Protein AF-F4A1E5-F1 (afdb_monomer_lite)

Sequence (92 aa):
MKTMIRKLPLILVCGTFAVLIIISYCSNMETIDKPVYDYYLESFQSDTGASNAVTAIYLNYRIFDTIFEALLLLLSVIAVIHLSWERDDDEF

Foldseek 3Di:
DVVVVVCVVVVVVVVVVVVVVVVVVVVPPDPPDCVVVVCLVVCQCVVPVDPDSVCSCCVPVNVVVNVVVVVVVVVVVVVCVVVVVVPPPPDD

Organism: Mahella australiensis (strain DSM 15567 / CIP 107919 / 50-1 BON) (NCBI:txid697281)

pLDDT: mean 87.77, std 13.22, range [43.06, 98.38]

Radius of gyration: 23.66 Å; chains: 1; bounding box: 63×16×65 Å

Structure (mmCIF, N/CA/C/O backbone):
data_AF-F4A1E5-F1
#
_entry.id   AF-F4A1E5-F1
#
loop_
_atom_site.group_PDB
_atom_site.id
_atom_site.type_symbol
_atom_site.label_atom_id
_atom_site.label_alt_id
_atom_site.label_comp_id
_atom_site.label_asym_id
_atom_site.label_entity_id
_atom_site.label_seq_id
_atom_site.pdbx_PDB_ins_code
_atom_site.Cartn_x
_atom_site.Cartn_y
_atom_site.Cartn_z
_atom_site.occupancy
_atom_site.B_iso_or_equiv
_atom_site.auth_seq_id
_atom_site.auth_comp_id
_atom_site.auth_asym_id
_atom_site.auth_atom_id
_atom_site.pdbx_PDB_model_num
ATOM 1 N N . MET A 1 1 ? 38.329 -8.405 -3.226 1.00 57.84 1 MET A N 1
ATOM 2 C CA . MET A 1 1 ? 38.432 -7.635 -1.961 1.00 57.84 1 MET A CA 1
ATOM 3 C C . MET A 1 1 ? 38.140 -6.130 -2.117 1.00 57.84 1 MET A C 1
ATOM 5 O O . MET A 1 1 ? 37.328 -5.620 -1.359 1.00 57.84 1 MET A O 1
ATOM 9 N N . LYS A 1 2 ? 38.693 -5.414 -3.119 1.00 60.09 2 LYS A N 1
ATOM 10 C CA . LYS A 1 2 ? 38.412 -3.972 -3.372 1.00 60.09 2 LYS A CA 1
ATOM 11 C C . LYS A 1 2 ? 36.933 -3.621 -3.630 1.00 60.09 2 LYS A C 1
ATOM 13 O O . LYS A 1 2 ? 36.478 -2.559 -3.225 1.00 60.09 2 LYS A O 1
ATOM 18 N N . THR A 1 3 ? 36.171 -4.503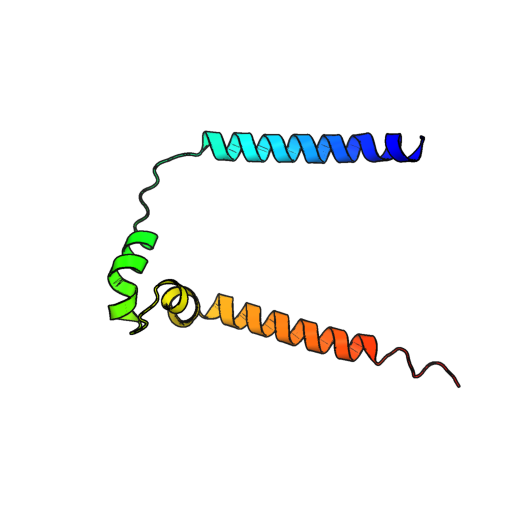 -4.277 1.00 67.94 3 THR A N 1
ATOM 19 C CA . THR A 1 3 ? 34.729 -4.318 -4.536 1.00 67.94 3 THR A CA 1
ATOM 20 C C . THR A 1 3 ? 33.882 -4.365 -3.264 1.00 67.94 3 THR A C 1
ATOM 22 O O . THR A 1 3 ? 32.890 -3.650 -3.171 1.00 67.94 3 THR A O 1
ATOM 25 N N . MET A 1 4 ? 34.296 -5.151 -2.266 1.00 64.12 4 MET A N 1
ATOM 26 C CA . MET A 1 4 ? 33.610 -5.274 -0.975 1.00 64.12 4 MET A CA 1
ATOM 27 C C . MET A 1 4 ? 33.806 -4.016 -0.117 1.00 64.12 4 MET A C 1
ATOM 29 O O . MET A 1 4 ? 32.856 -3.506 0.466 1.00 64.12 4 MET A O 1
ATOM 33 N N . ILE A 1 5 ? 35.013 -3.442 -0.146 1.00 76.75 5 ILE A N 1
ATOM 34 C CA . ILE A 1 5 ? 35.352 -2.188 0.546 1.00 76.75 5 ILE A CA 1
ATOM 35 C C . ILE A 1 5 ? 34.591 -0.975 -0.013 1.00 76.75 5 ILE A C 1
ATOM 37 O O . ILE A 1 5 ? 34.224 -0.084 0.743 1.00 76.75 5 ILE A O 1
ATOM 41 N N . ARG A 1 6 ? 34.278 -0.957 -1.318 1.00 79.75 6 ARG A N 1
ATOM 42 C CA . ARG A 1 6 ? 33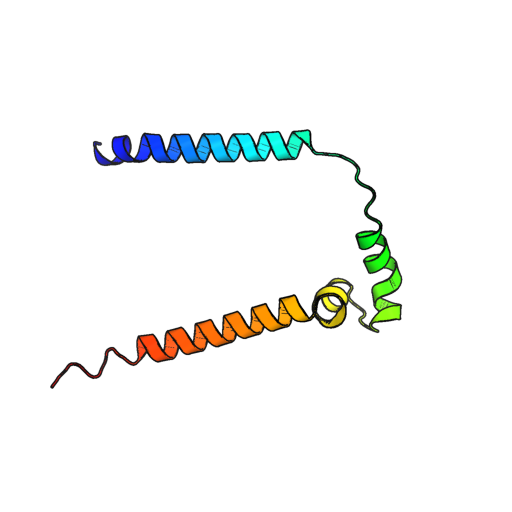.482 0.120 -1.940 1.00 79.75 6 ARG A CA 1
ATOM 43 C C . ARG A 1 6 ? 31.996 0.070 -1.570 1.00 79.75 6 ARG A C 1
ATOM 45 O O . ARG A 1 6 ? 31.344 1.106 -1.597 1.00 79.75 6 ARG A O 1
ATOM 52 N N . LYS A 1 7 ? 31.465 -1.111 -1.231 1.00 82.19 7 LYS A N 1
ATOM 53 C CA . LYS A 1 7 ? 30.066 -1.293 -0.798 1.00 82.19 7 LYS A CA 1
ATOM 54 C C . LYS A 1 7 ? 29.879 -1.097 0.712 1.00 82.19 7 LYS A C 1
ATOM 56 O O . LYS A 1 7 ? 28.762 -0.853 1.146 1.00 82.19 7 LYS A O 1
ATOM 61 N N . LEU A 1 8 ? 30.959 -1.148 1.495 1.00 86.81 8 LEU A N 1
ATOM 62 C CA . LEU A 1 8 ? 30.950 -0.938 2.945 1.00 86.81 8 LEU A CA 1
ATOM 63 C C . LEU A 1 8 ? 30.241 0.360 3.399 1.00 86.81 8 LEU A C 1
ATOM 65 O O . LEU A 1 8 ? 29.387 0.259 4.278 1.00 86.81 8 LEU A O 1
ATOM 69 N N . PRO A 1 9 ? 30.501 1.553 2.814 1.00 87.94 9 PRO A N 1
ATOM 70 C CA . PRO A 1 9 ? 29.793 2.769 3.224 1.00 87.94 9 PRO A CA 1
ATOM 71 C C . PRO A 1 9 ? 28.295 2.715 2.900 1.00 87.94 9 PRO A C 1
ATOM 73 O O . PRO A 1 9 ? 27.485 3.174 3.697 1.00 87.94 9 PRO A O 1
ATOM 76 N N . LEU A 1 10 ? 27.910 2.100 1.775 1.00 89.81 10 LEU A N 1
ATOM 77 C CA . LEU A 1 10 ? 26.505 1.928 1.393 1.00 89.81 10 LEU A CA 1
ATOM 78 C C . LEU A 1 10 ? 25.763 1.040 2.403 1.00 89.81 10 LEU A C 1
ATOM 80 O O . LEU A 1 10 ? 24.670 1.385 2.838 1.00 89.81 10 LEU A O 1
ATOM 84 N N . ILE A 1 11 ? 26.374 -0.081 2.799 1.00 91.62 11 ILE A N 1
ATOM 85 C CA . ILE A 1 11 ? 25.797 -1.003 3.788 1.00 91.62 11 ILE A CA 1
ATOM 86 C C . ILE A 1 11 ? 25.650 -0.304 5.142 1.00 91.62 11 ILE A C 1
ATOM 88 O O . ILE A 1 11 ? 24.623 -0.458 5.796 1.00 91.62 11 ILE A O 1
ATOM 92 N N . LEU A 1 12 ? 26.643 0.497 5.539 1.00 93.06 12 LEU A N 1
ATOM 93 C CA . LEU A 1 12 ? 26.606 1.236 6.797 1.00 93.06 12 LEU A CA 1
ATOM 94 C C . LEU A 1 12 ? 25.484 2.283 6.801 1.00 93.06 12 LEU A C 1
ATOM 96 O O . LEU A 1 12 ? 24.737 2.344 7.770 1.00 93.06 12 LEU A O 1
ATOM 100 N N . VAL A 1 13 ? 25.304 3.032 5.708 1.00 94.44 13 VAL A N 1
ATOM 101 C CA . VAL A 1 13 ? 24.206 4.007 5.565 1.00 94.44 13 VAL A CA 1
ATOM 102 C C . VAL A 1 13 ? 22.833 3.327 5.559 1.00 94.44 13 VAL A C 1
ATOM 104 O O . VAL A 1 13 ? 21.905 3.797 6.210 1.00 94.44 13 VAL A O 1
ATOM 107 N N . CYS A 1 14 ? 22.688 2.203 4.856 1.00 93.62 14 CYS A N 1
ATOM 108 C CA . CYS A 1 14 ? 21.428 1.456 4.839 1.00 93.62 14 CYS A CA 1
ATOM 109 C C . CYS A 1 14 ? 21.106 0.875 6.228 1.00 93.62 14 CYS A C 1
ATOM 111 O O . CYS A 1 14 ? 19.966 0.934 6.683 1.00 93.62 14 CYS A O 1
ATOM 113 N N . GLY A 1 15 ? 22.129 0.372 6.927 1.00 94.19 15 GLY A N 1
ATOM 114 C CA . GLY A 1 15 ? 22.008 -0.153 8.284 1.00 94.19 15 GLY A CA 1
ATOM 115 C C . GLY A 1 15 ? 21.626 0.918 9.303 1.00 94.19 15 GLY A C 1
ATOM 116 O O . GLY A 1 15 ? 20.714 0.701 10.097 1.00 94.19 15 GLY A O 1
ATOM 117 N N . THR A 1 16 ? 22.261 2.093 9.264 1.00 93.75 16 THR A N 1
ATOM 118 C CA . THR A 1 16 ? 21.899 3.201 10.161 1.00 93.75 16 THR A CA 1
ATOM 119 C C . THR A 1 16 ? 20.484 3.697 9.889 1.00 93.75 16 THR A C 1
ATOM 121 O O . THR A 1 16 ? 19.732 3.908 10.837 1.00 93.75 16 THR A O 1
ATOM 124 N N . PHE A 1 17 ? 20.077 3.809 8.622 1.00 95.75 17 PHE A N 1
ATOM 125 C CA . PHE A 1 17 ? 18.716 4.202 8.260 1.00 95.75 17 PHE A CA 1
ATOM 126 C C . PHE A 1 17 ? 17.667 3.195 8.757 1.00 95.75 17 PHE A C 1
ATOM 128 O O . PHE A 1 17 ? 16.661 3.593 9.343 1.00 95.75 17 PHE A O 1
ATOM 135 N N . ALA A 1 18 ? 17.930 1.893 8.611 1.00 94.50 18 ALA A N 1
ATOM 136 C CA . ALA A 1 18 ? 17.055 0.847 9.134 1.00 94.50 18 ALA A CA 1
ATOM 137 C C . ALA A 1 18 ? 16.923 0.913 10.666 1.00 94.50 18 ALA A C 1
ATOM 139 O O . ALA A 1 18 ? 15.813 0.842 11.189 1.00 94.50 18 ALA A O 1
ATOM 140 N N . VAL A 1 19 ? 18.032 1.113 11.390 1.00 95.25 19 VAL A N 1
ATOM 141 C CA . VAL A 1 19 ? 18.013 1.265 12.856 1.00 95.25 19 VAL A CA 1
ATOM 142 C C . VAL A 1 19 ? 17.224 2.506 13.276 1.00 95.25 19 VAL A C 1
ATOM 144 O O . VAL A 1 19 ? 16.432 2.427 14.211 1.00 95.25 19 VAL A O 1
ATOM 147 N N . LEU A 1 20 ? 17.378 3.630 12.571 1.00 94.12 20 LEU A N 1
ATOM 148 C CA . LEU A 1 20 ? 16.611 4.847 12.848 1.00 94.12 20 LEU A CA 1
ATOM 149 C C . LEU A 1 20 ? 15.103 4.644 12.639 1.00 94.12 20 LEU A C 1
ATOM 151 O O . LEU A 1 20 ? 14.317 5.096 13.470 1.00 94.12 20 LEU A O 1
ATOM 155 N N . ILE A 1 21 ? 14.696 3.927 11.586 1.00 92.94 21 ILE A N 1
ATOM 156 C CA . ILE A 1 21 ? 13.286 3.565 11.366 1.00 92.94 21 ILE A CA 1
ATOM 157 C C . ILE A 1 21 ? 12.762 2.705 12.521 1.00 92.94 21 ILE A C 1
ATOM 159 O O . ILE A 1 21 ? 11.678 2.974 13.032 1.00 92.94 21 ILE A O 1
ATOM 163 N N . ILE A 1 22 ? 13.531 1.705 12.963 1.00 92.88 22 ILE A N 1
ATOM 164 C CA . ILE A 1 22 ? 13.130 0.818 14.065 1.00 92.88 22 ILE A CA 1
ATOM 165 C C . ILE A 1 22 ? 12.983 1.604 15.374 1.00 92.88 22 ILE A C 1
ATOM 167 O O . ILE A 1 22 ? 11.978 1.453 16.064 1.00 92.88 22 ILE A O 1
ATOM 171 N N . ILE A 1 23 ? 13.946 2.475 15.701 1.00 93.19 23 ILE A N 1
ATOM 172 C CA . ILE A 1 23 ? 13.878 3.334 16.894 1.00 93.19 23 ILE A CA 1
ATOM 173 C C . ILE A 1 23 ? 12.652 4.253 16.822 1.00 93.19 23 ILE A C 1
ATOM 175 O O . ILE A 1 23 ? 11.922 4.367 17.805 1.00 93.19 23 ILE A O 1
ATOM 179 N N . SER A 1 24 ? 12.392 4.861 15.660 1.00 88.75 24 SER A N 1
ATOM 180 C CA . SER A 1 24 ? 11.210 5.700 15.440 1.00 88.75 24 SER A CA 1
ATOM 181 C C . SER A 1 24 ? 9.911 4.918 15.655 1.00 88.75 24 SER A C 1
ATOM 183 O O . SER A 1 24 ? 9.022 5.379 16.367 1.00 88.75 24 SER A O 1
ATOM 185 N N . TYR A 1 25 ? 9.816 3.702 15.114 1.00 86.88 25 TYR A N 1
ATOM 186 C CA . TYR A 1 25 ? 8.632 2.861 15.261 1.00 86.88 25 TYR A CA 1
ATOM 187 C C . TYR A 1 25 ? 8.381 2.457 16.722 1.00 86.88 25 TYR A C 1
ATOM 189 O O . TYR A 1 25 ? 7.268 2.609 17.219 1.00 86.88 25 TYR A O 1
ATOM 197 N N . CYS A 1 26 ? 9.419 2.010 17.436 1.00 84.75 26 CYS A N 1
ATOM 198 C CA . CYS A 1 26 ? 9.302 1.641 18.849 1.00 84.75 26 CYS A CA 1
ATOM 199 C C . CYS A 1 26 ? 8.974 2.843 19.749 1.00 84.75 26 CYS A C 1
ATOM 201 O O . CYS A 1 26 ? 8.278 2.683 20.747 1.00 84.75 26 CYS A O 1
ATOM 203 N N . SER A 1 27 ? 9.466 4.041 19.412 1.00 82.56 27 SER A N 1
ATOM 204 C CA . SER A 1 27 ? 9.225 5.254 20.202 1.00 82.56 27 SER A CA 1
ATOM 205 C C . SER A 1 27 ? 7.808 5.809 20.049 1.00 82.56 27 SER A C 1
ATOM 207 O O . SER A 1 27 ? 7.339 6.486 20.957 1.00 82.56 27 SER A O 1
ATOM 209 N N . ASN A 1 28 ? 7.146 5.564 18.916 1.00 74.81 28 ASN A N 1
ATOM 210 C CA . ASN A 1 28 ? 5.832 6.130 18.594 1.00 74.81 28 ASN A CA 1
ATOM 211 C C . ASN A 1 28 ? 4.700 5.104 18.753 1.00 74.81 28 ASN A C 1
ATOM 213 O O . ASN A 1 28 ? 3.676 5.199 18.077 1.00 74.81 28 ASN A O 1
ATOM 217 N N . MET A 1 29 ? 4.863 4.111 19.637 1.00 66.44 29 MET A N 1
ATOM 218 C CA . MET A 1 29 ? 3.771 3.209 20.016 1.00 66.44 29 MET A CA 1
ATOM 219 C C . MET A 1 29 ? 2.766 3.934 20.923 1.00 66.44 29 MET A C 1
ATOM 221 O O . MET A 1 29 ? 2.574 3.574 22.082 1.00 66.44 29 MET A O 1
ATOM 225 N N . GLU A 1 30 ? 2.131 4.981 20.408 1.00 68.69 30 GLU A N 1
ATOM 226 C CA . GLU A 1 30 ? 0.961 5.566 21.043 1.00 68.69 30 GLU A CA 1
ATOM 227 C C . GLU A 1 30 ? -0.257 4.681 20.762 1.00 68.69 30 GLU A C 1
ATOM 229 O O . GLU A 1 30 ? -0.491 4.227 19.636 1.00 68.69 30 GLU A O 1
ATOM 234 N N . THR A 1 31 ? -1.067 4.445 21.792 1.00 66.75 31 THR A N 1
ATOM 235 C CA . THR A 1 31 ? -2.426 3.916 21.648 1.00 66.75 31 THR A CA 1
ATOM 236 C C . THR A 1 31 ? -3.309 5.020 21.076 1.00 66.75 31 THR A C 1
ATOM 238 O O . THR A 1 31 ? -4.114 5.619 21.786 1.00 66.75 31 THR A O 1
ATOM 241 N N . ILE A 1 32 ? -3.092 5.345 19.803 1.00 68.06 32 ILE A N 1
ATOM 242 C CA . ILE A 1 32 ? -3.940 6.278 19.071 1.00 68.06 32 ILE A CA 1
ATOM 243 C C . ILE A 1 32 ? -5.289 5.592 18.901 1.00 68.06 32 ILE A C 1
ATOM 245 O O . ILE A 1 32 ? -5.358 4.498 18.334 1.00 68.06 32 ILE A O 1
ATOM 249 N N . ASP A 1 33 ? -6.331 6.225 19.435 1.00 76.81 33 ASP A N 1
ATOM 250 C CA . ASP A 1 33 ? -7.712 5.836 19.187 1.00 76.81 33 ASP A CA 1
ATOM 251 C C . ASP A 1 33 ? -7.943 5.782 17.670 1.00 76.81 33 ASP A C 1
ATOM 253 O O . ASP A 1 33 ? -7.484 6.667 16.940 1.00 76.81 33 ASP A O 1
ATOM 257 N N . LYS A 1 34 ? -8.583 4.723 17.169 1.00 84.12 34 LYS A N 1
ATOM 258 C CA . LYS A 1 34 ? -8.684 4.460 15.724 1.00 84.12 34 LYS A CA 1
ATOM 259 C C . LYS A 1 34 ? -10.135 4.5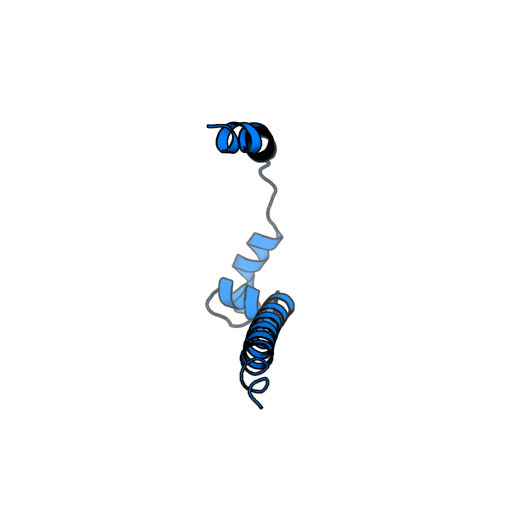94 15.257 1.00 84.12 34 LYS A C 1
ATOM 261 O O . LYS A 1 34 ? -10.659 3.656 14.659 1.00 84.12 34 LYS A O 1
ATOM 266 N N . PRO A 1 35 ? -10.768 5.772 15.402 1.00 86.38 35 PRO A N 1
ATOM 267 C CA . PRO A 1 35 ? -12.198 5.931 15.140 1.00 86.38 35 PRO A CA 1
ATOM 268 C C . PRO A 1 35 ? -12.578 5.586 13.694 1.00 86.38 35 PRO A C 1
ATOM 270 O O . PRO A 1 35 ? -13.667 5.095 13.430 1.00 86.38 35 PRO A O 1
ATOM 273 N N . VAL A 1 36 ? -11.664 5.795 12.740 1.00 89.81 36 VAL A N 1
ATOM 274 C CA . VAL A 1 36 ? -11.870 5.424 11.331 1.00 89.81 36 VAL A CA 1
ATOM 275 C C . VAL A 1 36 ? -11.836 3.905 11.131 1.00 89.81 36 VAL A C 1
ATOM 277 O O . VAL A 1 36 ? -12.588 3.373 10.320 1.00 89.81 36 VAL A O 1
ATOM 280 N N . TYR A 1 37 ? -10.965 3.202 11.858 1.00 90.38 37 TYR A N 1
ATOM 281 C CA . TYR A 1 37 ? -10.901 1.742 11.817 1.00 90.38 37 TYR A CA 1
ATOM 282 C C . TYR A 1 37 ? -12.183 1.134 12.383 1.00 90.38 37 TYR A C 1
ATOM 284 O O . TYR A 1 37 ? -12.774 0.271 11.735 1.00 90.38 37 TYR A O 1
ATOM 292 N N . ASP A 1 38 ? -12.635 1.633 13.535 1.00 93.31 38 ASP A N 1
ATOM 293 C CA . ASP A 1 38 ? -13.861 1.158 14.177 1.00 93.31 38 ASP A CA 1
ATOM 294 C C . ASP A 1 38 ? -15.082 1.443 13.294 1.00 93.31 38 ASP A C 1
ATOM 296 O O . ASP A 1 38 ? -15.866 0.536 13.021 1.00 93.31 38 ASP A O 1
ATOM 300 N N . TYR A 1 39 ? -15.174 2.646 12.712 1.00 94.06 39 TYR A N 1
ATOM 301 C CA . TYR A 1 39 ? -16.228 2.987 11.753 1.00 94.06 39 TYR A CA 1
ATOM 302 C C . TYR A 1 39 ? -16.300 2.000 10.578 1.00 94.06 39 TYR A C 1
ATOM 304 O O . TYR A 1 39 ? -17.383 1.509 10.248 1.00 94.06 39 TYR A O 1
ATOM 312 N N . TYR A 1 40 ? -15.157 1.663 9.967 1.00 94.50 40 TYR A N 1
ATOM 313 C CA . TYR A 1 40 ? -15.135 0.702 8.866 1.00 94.50 40 TYR A CA 1
ATOM 314 C C . TYR A 1 40 ? -15.505 -0.711 9.306 1.00 94.50 40 TYR A C 1
ATOM 316 O O . TYR A 1 40 ? -16.128 -1.419 8.525 1.00 94.50 40 TYR A O 1
ATOM 324 N N . LEU A 1 41 ? -15.155 -1.147 10.516 1.00 94.25 41 LEU A N 1
ATOM 325 C CA . LEU A 1 41 ? -15.543 -2.477 10.991 1.00 94.25 41 LEU A CA 1
ATOM 326 C C . LEU A 1 41 ? -17.024 -2.580 11.339 1.00 94.25 41 LEU A C 1
ATOM 328 O O . LEU A 1 41 ? -17.632 -3.623 11.103 1.00 94.25 41 LEU A O 1
ATOM 332 N N . GLU A 1 42 ? -17.598 -1.519 11.891 1.00 95.94 42 GLU A N 1
ATOM 333 C CA . GLU A 1 42 ? -18.982 -1.529 12.354 1.00 95.94 42 GLU A CA 1
ATOM 334 C C . GLU A 1 42 ? -19.975 -1.255 11.218 1.00 95.94 42 GLU A C 1
ATOM 336 O O . GLU A 1 42 ? -21.058 -1.840 11.196 1.00 95.94 42 GLU A O 1
ATOM 341 N N . SER A 1 4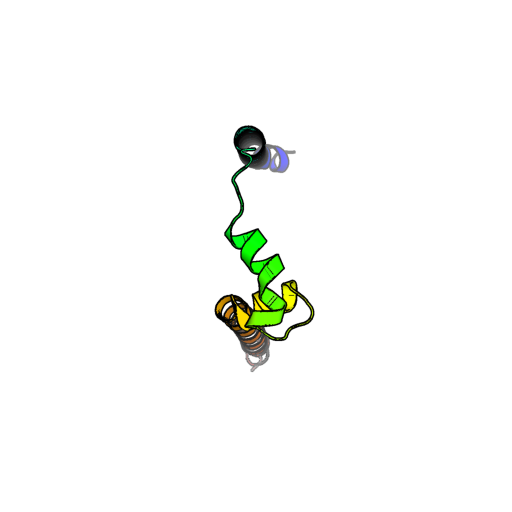3 ? -19.607 -0.413 10.244 1.00 96.50 43 SER A N 1
ATOM 342 C CA . SER A 1 43 ? -20.562 0.119 9.258 1.00 96.50 43 SER A CA 1
ATOM 343 C C . SER A 1 43 ? -20.441 -0.485 7.855 1.00 96.50 43 SER A C 1
ATOM 345 O O . SER A 1 43 ? -21.384 -0.359 7.074 1.00 96.50 43 SER A O 1
ATOM 347 N N . PHE A 1 44 ? -19.349 -1.190 7.509 1.00 97.12 44 PHE A N 1
ATOM 348 C CA . PHE A 1 44 ? -19.083 -1.580 6.110 1.00 97.12 44 PHE A CA 1
ATOM 349 C C . PHE A 1 44 ? -20.219 -2.356 5.442 1.00 97.12 44 PHE A C 1
ATOM 351 O O . PHE A 1 44 ? -20.533 -2.111 4.276 1.00 97.12 44 PHE A O 1
ATOM 358 N N . GLN A 1 45 ? -20.837 -3.298 6.156 1.00 97.25 45 GLN A N 1
ATOM 359 C CA . GLN A 1 45 ? -21.887 -4.131 5.583 1.00 97.25 45 GLN A CA 1
ATOM 360 C C . GLN A 1 45 ? -23.170 -3.323 5.350 1.00 97.25 45 GLN A C 1
ATOM 362 O O . GLN A 1 45 ? -23.828 -3.519 4.332 1.00 97.25 45 GLN A O 1
ATOM 367 N N . SER A 1 46 ? -23.499 -2.403 6.262 1.00 97.38 46 SER A N 1
ATOM 368 C CA . SER A 1 46 ? -24.640 -1.489 6.135 1.00 97.38 46 SER A CA 1
ATOM 369 C C . SER A 1 46 ? -24.442 -0.509 4.977 1.00 97.38 46 SER A C 1
ATOM 371 O O . SER A 1 46 ? -25.335 -0.336 4.152 1.00 97.38 46 SER A O 1
ATOM 373 N N . ASP A 1 47 ? -23.256 0.091 4.891 1.00 96.81 47 ASP A N 1
ATOM 374 C CA . ASP A 1 47 ? -22.965 1.160 3.934 1.00 96.81 47 ASP A CA 1
ATOM 375 C C . ASP A 1 47 ? -22.796 0.639 2.502 1.00 96.81 47 ASP A C 1
ATOM 377 O O . ASP A 1 47 ? -23.133 1.330 1.542 1.00 96.81 47 ASP A O 1
ATOM 381 N N . THR A 1 48 ? -22.254 -0.574 2.344 1.00 96.19 48 THR A N 1
ATOM 382 C CA . THR A 1 48 ? -21.803 -1.086 1.036 1.00 96.19 48 THR A CA 1
ATOM 383 C C . THR A 1 48 ? -22.499 -2.373 0.595 1.00 96.19 48 THR A C 1
ATOM 385 O O . THR A 1 48 ? -22.396 -2.764 -0.567 1.00 96.19 48 THR A O 1
ATOM 388 N N . GLY A 1 49 ? -23.164 -3.080 1.514 1.00 96.12 49 GLY A N 1
ATOM 389 C CA . GLY A 1 49 ? -23.738 -4.407 1.271 1.00 96.12 49 GLY A CA 1
ATOM 390 C C . GLY A 1 49 ? -22.709 -5.538 1.133 1.00 96.12 49 GLY A C 1
ATOM 391 O O . GLY A 1 49 ? -23.095 -6.699 0.987 1.00 96.12 49 GLY A O 1
ATOM 392 N N . ALA A 1 50 ? -21.407 -5.244 1.184 1.00 95.50 50 ALA A N 1
ATOM 393 C CA . ALA A 1 50 ? -20.368 -6.261 1.098 1.00 95.50 50 ALA A CA 1
ATOM 394 C C . ALA A 1 50 ? -20.268 -7.056 2.408 1.00 95.50 50 ALA A C 1
ATOM 396 O O . ALA A 1 50 ? -20.248 -6.490 3.497 1.00 95.50 50 ALA A O 1
ATOM 397 N N . SER A 1 51 ? -20.143 -8.380 2.306 1.00 95.88 51 SER A N 1
ATOM 398 C CA . SER A 1 51 ? -19.961 -9.275 3.460 1.00 95.88 51 SER A CA 1
ATOM 399 C C . SER A 1 51 ? -18.516 -9.341 3.969 1.00 95.88 51 SER A C 1
ATOM 401 O O . SER A 1 51 ? -18.259 -9.926 5.018 1.00 95.88 51 SER A O 1
ATOM 403 N N . ASN A 1 52 ? -17.568 -8.742 3.242 1.00 95.88 52 ASN A N 1
ATOM 404 C CA . ASN A 1 52 ? -16.155 -8.680 3.603 1.00 95.88 52 ASN A CA 1
ATOM 405 C C . ASN A 1 52 ? -15.705 -7.219 3.733 1.00 95.88 52 ASN A C 1
ATOM 407 O O . ASN A 1 52 ? -15.755 -6.464 2.759 1.00 95.88 52 ASN A O 1
ATOM 411 N N . ALA A 1 53 ? -15.208 -6.852 4.917 1.00 95.44 53 ALA A N 1
ATOM 412 C CA . ALA A 1 53 ? -14.725 -5.506 5.220 1.00 95.44 53 ALA A CA 1
ATOM 413 C C . ALA A 1 53 ? -13.583 -5.057 4.294 1.00 95.44 53 ALA A C 1
ATOM 415 O O . ALA A 1 53 ? -13.551 -3.911 3.857 1.00 95.44 53 ALA A O 1
ATOM 416 N N . VAL A 1 54 ? -12.677 -5.964 3.916 1.00 95.75 54 VAL A N 1
ATOM 417 C CA . VAL A 1 54 ? -11.563 -5.654 3.006 1.00 95.75 54 VAL A CA 1
ATOM 418 C C . VAL A 1 54 ? -12.087 -5.292 1.615 1.00 95.75 54 VAL A C 1
ATOM 420 O O . VAL A 1 54 ? -11.651 -4.311 1.016 1.00 95.75 54 VAL A O 1
ATOM 423 N N . THR A 1 55 ? -13.072 -6.041 1.113 1.00 96.19 55 THR A N 1
ATOM 424 C CA . THR A 1 55 ? -13.715 -5.751 -0.175 1.00 96.19 55 THR A CA 1
ATOM 425 C C . THR A 1 55 ? -14.494 -4.439 -0.131 1.00 96.19 55 THR A C 1
ATOM 427 O O . THR A 1 55 ? -14.420 -3.662 -1.081 1.00 96.19 55 THR A O 1
ATOM 430 N N . ALA A 1 56 ? -15.199 -4.160 0.969 1.00 97.00 56 ALA A N 1
ATOM 431 C CA . ALA A 1 56 ? -15.883 -2.885 1.170 1.00 97.00 56 ALA A CA 1
ATOM 432 C C . ALA A 1 56 ? -14.902 -1.704 1.119 1.00 97.00 56 ALA A C 1
ATOM 434 O O . ALA A 1 56 ? -15.167 -0.704 0.453 1.00 97.00 56 ALA A O 1
ATOM 435 N N . ILE A 1 57 ? -13.735 -1.841 1.755 1.00 96.31 57 ILE A N 1
ATOM 436 C CA . ILE A 1 57 ? -12.698 -0.808 1.739 1.00 96.31 57 ILE A CA 1
ATOM 437 C C . ILE A 1 57 ? -12.178 -0.582 0.319 1.00 96.31 57 ILE A C 1
ATOM 439 O O . ILE A 1 57 ? -12.225 0.551 -0.150 1.00 96.31 57 ILE A O 1
ATOM 443 N N . TYR A 1 58 ? -11.726 -1.624 -0.382 1.00 96.38 58 TYR A N 1
ATOM 444 C CA . TYR A 1 58 ? -11.128 -1.451 -1.711 1.00 96.38 58 TYR A CA 1
ATOM 445 C C . TYR A 1 58 ? -12.130 -1.007 -2.779 1.00 96.38 58 TYR A C 1
ATOM 447 O O . TYR A 1 58 ? -11.809 -0.158 -3.602 1.00 96.38 58 TYR A O 1
ATOM 455 N N . LEU A 1 59 ? -13.347 -1.557 -2.774 1.00 96.25 59 LEU A N 1
ATOM 456 C CA . LEU A 1 59 ? -14.300 -1.339 -3.867 1.00 96.25 59 LEU A CA 1
ATOM 457 C C . LEU A 1 59 ? -15.331 -0.242 -3.596 1.00 96.25 59 LEU A C 1
ATOM 459 O O . LEU A 1 59 ? -15.967 0.206 -4.544 1.00 96.25 59 LEU A O 1
ATOM 463 N N . ASN A 1 60 ? -15.504 0.201 -2.347 1.00 96.56 60 ASN A N 1
ATOM 464 C CA . ASN A 1 60 ? -16.433 1.284 -2.016 1.00 96.56 60 ASN A CA 1
ATOM 465 C C . ASN A 1 60 ? -15.702 2.469 -1.386 1.00 96.56 60 ASN A C 1
ATOM 467 O O . ASN A 1 60 ? -15.581 3.512 -2.025 1.00 96.56 60 ASN A O 1
ATOM 471 N N . TYR A 1 61 ? -15.171 2.320 -0.168 1.00 96.25 61 TYR A N 1
ATOM 472 C CA . TYR A 1 61 ? -14.606 3.463 0.563 1.00 96.25 61 TYR A CA 1
ATOM 473 C C . TYR A 1 61 ? -13.360 4.063 -0.114 1.00 96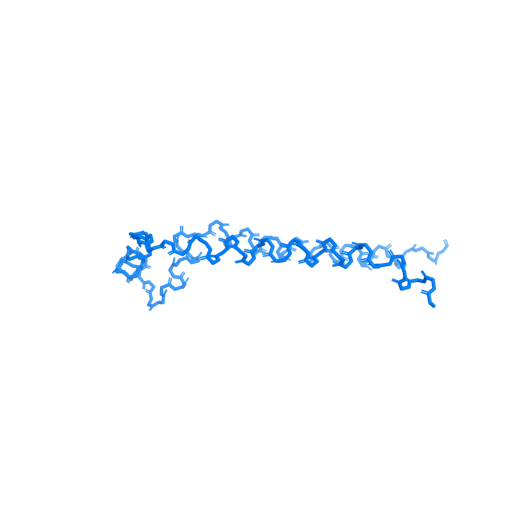.25 61 TYR A C 1
ATOM 475 O O . TYR A 1 61 ? -13.141 5.270 -0.033 1.00 96.25 61 TYR A O 1
ATOM 483 N N . ARG A 1 62 ? -12.543 3.243 -0.789 1.00 95.62 62 ARG A N 1
ATOM 484 C CA . ARG A 1 62 ? -11.270 3.636 -1.421 1.00 95.62 62 ARG A CA 1
ATOM 485 C C . ARG A 1 62 ? -11.165 3.191 -2.882 1.00 95.62 62 ARG A C 1
ATOM 487 O O . ARG A 1 62 ? -10.091 2.827 -3.353 1.00 95.62 62 ARG A O 1
ATOM 494 N N . ILE A 1 63 ? -12.273 3.280 -3.618 1.00 96.69 63 ILE A N 1
ATOM 495 C CA . ILE A 1 63 ? -12.350 2.816 -5.011 1.00 96.69 63 ILE A CA 1
ATOM 496 C C . ILE A 1 63 ? -11.300 3.453 -5.939 1.00 96.69 63 ILE A C 1
ATOM 498 O O . ILE A 1 63 ? -10.794 2.787 -6.841 1.00 96.69 63 ILE A O 1
ATOM 502 N N . PHE A 1 64 ? -10.923 4.716 -5.711 1.00 97.31 64 PHE A N 1
ATOM 503 C CA . PHE A 1 64 ? -9.917 5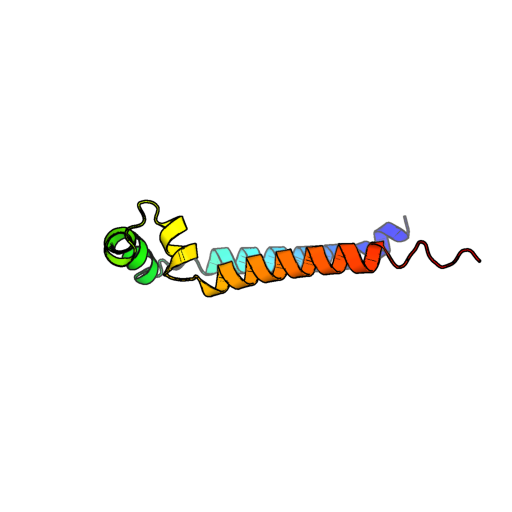.397 -6.533 1.00 97.31 64 PHE A CA 1
ATOM 504 C C . PHE A 1 64 ? -8.527 4.762 -6.432 1.00 97.31 64 PHE A C 1
ATOM 506 O O . PHE A 1 64 ? -7.845 4.666 -7.451 1.00 97.31 64 PHE A O 1
ATOM 513 N N . ASP A 1 65 ? -8.132 4.277 -5.252 1.00 96.31 65 ASP A N 1
ATOM 514 C CA . ASP A 1 65 ? -6.838 3.614 -5.075 1.00 96.31 65 ASP A CA 1
ATOM 515 C C . ASP A 1 65 ? -6.790 2.319 -5.901 1.00 96.31 65 ASP A C 1
ATOM 517 O O . ASP A 1 65 ? -5.858 2.109 -6.675 1.00 96.31 65 ASP A O 1
ATOM 521 N N . THR A 1 66 ? -7.848 1.501 -5.845 1.00 97.25 66 THR A N 1
ATOM 522 C CA . THR A 1 66 ? -7.942 0.251 -6.619 1.00 97.25 66 THR A CA 1
ATOM 523 C C . THR A 1 66 ? -8.085 0.488 -8.127 1.00 97.25 66 THR A C 1
ATOM 525 O O . THR A 1 66 ? -7.486 -0.240 -8.921 1.00 97.25 66 THR A O 1
ATOM 528 N N . ILE A 1 67 ? -8.831 1.513 -8.560 1.00 98.06 67 ILE A N 1
ATOM 529 C CA . ILE A 1 67 ? -8.918 1.874 -9.987 1.00 98.06 67 ILE A CA 1
ATOM 530 C C . ILE A 1 67 ? -7.541 2.286 -10.518 1.00 98.06 67 ILE A C 1
ATOM 532 O O . ILE A 1 67 ? -7.160 1.867 -11.614 1.00 98.06 67 ILE A O 1
ATOM 536 N N . PHE A 1 68 ? -6.777 3.073 -9.759 1.00 97.62 68 PHE A N 1
ATOM 537 C CA . PHE A 1 68 ? -5.439 3.474 -10.180 1.00 97.62 68 PHE A CA 1
ATOM 538 C C . PHE A 1 68 ? -4.429 2.329 -10.142 1.00 97.62 68 PHE A C 1
ATOM 540 O O . PHE A 1 68 ? -3.598 2.254 -11.044 1.00 97.62 68 PHE A O 1
ATOM 547 N N . GLU A 1 69 ? -4.524 1.397 -9.195 1.00 97.69 69 GLU A N 1
ATOM 548 C CA . GLU A 1 69 ? -3.730 0.162 -9.221 1.00 97.69 69 GLU A CA 1
ATOM 549 C C . GLU A 1 69 ? -4.007 -0.664 -10.487 1.00 97.69 69 GLU A C 1
ATOM 551 O O . GLU A 1 69 ? -3.072 -1.075 -11.180 1.00 97.69 69 GLU A O 1
ATOM 556 N N . ALA A 1 70 ? -5.281 -0.854 -10.847 1.00 97.81 70 ALA A N 1
ATOM 557 C CA . ALA A 1 70 ? -5.659 -1.569 -12.064 1.00 97.81 70 ALA A CA 1
ATOM 558 C C . ALA A 1 70 ? -5.184 -0.841 -13.334 1.00 97.81 70 ALA A C 1
ATOM 560 O O . ALA A 1 70 ? -4.693 -1.476 -14.270 1.00 97.81 70 ALA A O 1
ATOM 561 N N . LEU A 1 71 ? -5.280 0.491 -13.357 1.00 98.25 71 LEU A N 1
ATOM 562 C CA . LEU A 1 71 ? -4.796 1.321 -14.458 1.00 98.25 71 LEU A CA 1
ATOM 563 C C . LEU A 1 71 ? -3.269 1.266 -14.586 1.00 98.25 71 LEU A C 1
ATOM 565 O O . LEU A 1 71 ? -2.760 1.152 -15.698 1.00 98.25 71 LEU A O 1
ATOM 569 N N . LEU A 1 72 ? -2.532 1.289 -13.473 1.00 98.12 72 LEU A N 1
ATOM 570 C CA . LEU A 1 72 ? -1.080 1.113 -13.468 1.00 98.12 72 LEU A CA 1
ATOM 571 C C . LEU A 1 72 ? -0.680 -0.270 -13.981 1.00 98.12 72 LEU A C 1
ATOM 573 O O . LEU A 1 72 ? 0.265 -0.375 -14.765 1.00 98.12 72 LEU A O 1
ATOM 577 N N . LEU A 1 73 ? -1.401 -1.324 -13.591 1.00 98.12 73 LEU A N 1
ATOM 578 C CA . LEU A 1 73 ? -1.154 -2.674 -14.093 1.00 98.12 73 LEU A CA 1
ATOM 579 C C . LEU A 1 73 ? -1.419 -2.757 -15.601 1.00 98.12 73 LEU A C 1
ATOM 581 O O . LEU A 1 73 ? -0.582 -3.276 -16.338 1.00 98.12 73 LEU A O 1
ATOM 585 N N . LEU A 1 74 ? -2.528 -2.182 -16.075 1.00 98.38 74 LEU A N 1
ATOM 586 C CA . LEU A 1 74 ? -2.844 -2.095 -17.501 1.00 98.38 74 LEU A CA 1
ATOM 587 C C . LEU A 1 74 ? -1.757 -1.337 -18.276 1.00 98.38 74 LEU A C 1
ATOM 589 O O . LEU A 1 74 ? -1.257 -1.843 -19.279 1.00 98.38 74 LEU A O 1
ATOM 593 N N . LEU A 1 75 ? -1.356 -0.157 -17.797 1.00 97.81 75 LEU A N 1
ATOM 594 C CA . LEU A 1 75 ? -0.284 0.634 -18.404 1.00 97.81 75 LEU A CA 1
ATOM 595 C C . LEU A 1 75 ? 1.041 -0.129 -18.428 1.00 97.81 75 LEU A C 1
ATOM 597 O O . LEU A 1 75 ? 1.753 -0.072 -19.426 1.00 97.81 75 LEU A O 1
ATOM 601 N N . SER A 1 76 ? 1.353 -0.874 -17.368 1.00 97.69 76 SER A N 1
ATOM 602 C CA . SER A 1 76 ? 2.563 -1.699 -17.305 1.00 97.69 76 SER A CA 1
ATOM 603 C C . SER A 1 76 ? 2.549 -2.791 -18.376 1.00 97.69 76 SER A C 1
ATOM 605 O O . SER A 1 76 ? 3.552 -2.993 -19.055 1.00 97.69 76 SER A O 1
ATOM 607 N N . VAL A 1 77 ? 1.408 -3.458 -18.581 1.00 97.00 77 VAL A N 1
ATOM 608 C CA . VAL A 1 77 ? 1.248 -4.469 -19.639 1.00 97.00 77 VAL A CA 1
ATOM 609 C C . VAL A 1 77 ? 1.386 -3.840 -21.027 1.00 97.00 77 VAL A C 1
ATOM 611 O O . VAL A 1 77 ? 2.136 -4.358 -21.852 1.00 97.00 77 VAL A O 1
ATOM 614 N N . ILE A 1 78 ? 0.720 -2.706 -21.275 1.00 97.31 78 ILE A N 1
ATOM 615 C CA . ILE A 1 78 ? 0.822 -1.966 -22.544 1.00 97.31 78 ILE A CA 1
ATOM 616 C C . ILE A 1 78 ? 2.281 -1.581 -22.817 1.00 97.31 78 ILE A C 1
ATOM 618 O O . ILE A 1 78 ? 2.788 -1.832 -23.908 1.00 97.31 78 ILE A O 1
ATOM 622 N N . ALA A 1 79 ? 2.974 -1.025 -21.821 1.00 96.31 79 ALA A N 1
ATOM 623 C CA . ALA A 1 79 ? 4.369 -0.620 -21.946 1.00 96.31 79 ALA A CA 1
ATOM 624 C C . ALA A 1 79 ? 5.287 -1.802 -22.286 1.00 96.31 79 ALA A C 1
ATOM 626 O O . ALA A 1 79 ? 6.139 -1.672 -23.161 1.00 96.31 79 ALA A O 1
ATOM 627 N N . VAL A 1 80 ? 5.099 -2.959 -21.640 1.00 96.00 80 VAL A N 1
ATOM 628 C CA . VAL A 1 80 ? 5.882 -4.169 -21.934 1.00 96.00 80 VAL A CA 1
ATOM 629 C C . VAL A 1 80 ? 5.635 -4.661 -23.359 1.00 96.00 80 VAL A C 1
ATOM 631 O O . VAL A 1 80 ? 6.598 -4.995 -24.040 1.00 96.00 80 VAL A O 1
ATOM 634 N N . ILE A 1 81 ? 4.383 -4.687 -23.826 1.00 94.94 81 ILE A N 1
ATOM 635 C CA . ILE A 1 81 ? 4.059 -5.130 -25.191 1.00 94.94 81 ILE A CA 1
ATOM 636 C C . ILE A 1 81 ? 4.714 -4.207 -26.223 1.00 94.94 81 ILE A C 1
ATOM 638 O O . ILE A 1 81 ? 5.414 -4.692 -27.108 1.00 94.94 81 ILE A O 1
ATOM 642 N N . HIS A 1 82 ? 4.540 -2.890 -26.081 1.00 92.75 82 HIS A N 1
ATOM 643 C CA . HIS A 1 82 ? 5.113 -1.921 -27.016 1.00 92.75 82 HIS A CA 1
ATOM 644 C C . HIS A 1 82 ? 6.644 -1.960 -27.023 1.00 92.75 82 HIS A C 1
ATOM 646 O O . HIS A 1 82 ? 7.242 -2.066 -28.087 1.00 92.75 82 HIS A O 1
ATOM 652 N N . LEU A 1 83 ? 7.277 -1.962 -25.847 1.00 91.50 83 LEU A N 1
ATOM 653 C CA . LEU A 1 83 ? 8.737 -1.992 -25.750 1.00 91.50 83 LEU A CA 1
ATOM 654 C C . LEU A 1 83 ? 9.334 -3.336 -26.201 1.00 91.50 83 LEU A C 1
ATOM 656 O O . LEU A 1 83 ? 10.474 -3.380 -26.656 1.00 91.50 83 LEU A O 1
ATOM 660 N N . SER A 1 84 ? 8.599 -4.442 -26.051 1.00 87.19 84 SER A N 1
ATOM 661 C CA . SER A 1 84 ? 9.074 -5.764 -26.469 1.00 87.19 84 SER A CA 1
ATOM 662 C C . SER A 1 84 ? 8.981 -5.985 -27.977 1.00 87.19 84 SER A C 1
ATOM 664 O O . SER A 1 84 ? 9.738 -6.807 -28.483 1.00 87.19 84 SER A O 1
ATOM 666 N N . TRP A 1 85 ? 8.051 -5.330 -28.674 1.00 70.12 85 TRP A N 1
ATOM 667 C CA . TRP A 1 85 ? 7.866 -5.499 -30.121 1.00 70.12 85 TRP A CA 1
ATOM 668 C C . TRP A 1 85 ? 8.786 -4.609 -30.958 1.00 70.12 85 TRP A C 1
ATOM 670 O O . TRP A 1 85 ? 9.063 -4.933 -32.103 1.00 70.12 85 TRP A O 1
ATOM 680 N N . GLU A 1 86 ? 9.343 -3.548 -30.381 1.00 64.12 86 GLU A N 1
ATOM 681 C CA . GLU A 1 86 ? 10.222 -2.596 -31.077 1.00 64.12 86 GLU A CA 1
ATOM 682 C C . GLU A 1 86 ? 11.656 -3.127 -31.305 1.00 64.12 86 GLU A C 1
ATOM 684 O O . GLU A 1 86 ? 12.583 -2.351 -31.512 1.00 64.12 86 GLU A O 1
ATOM 689 N N . ARG A 1 87 ? 11.873 -4.451 -31.225 1.00 59.31 87 ARG A N 1
ATOM 690 C CA . ARG A 1 87 ? 13.205 -5.083 -31.296 1.00 59.31 87 ARG A CA 1
ATOM 691 C C . ARG A 1 87 ? 13.391 -6.115 -32.410 1.00 59.31 87 ARG A C 1
ATOM 693 O O . ARG A 1 87 ? 14.489 -6.657 -32.505 1.00 59.31 87 ARG A O 1
ATOM 700 N N . ASP A 1 88 ? 12.370 -6.347 -33.235 1.00 58.16 88 ASP A N 1
ATOM 701 C CA . ASP A 1 88 ? 12.417 -7.317 -34.343 1.00 58.16 88 ASP A CA 1
ATOM 702 C C . ASP A 1 88 ? 12.478 -6.656 -35.741 1.00 58.16 88 ASP A C 1
ATOM 704 O O . ASP A 1 88 ? 12.589 -7.364 -36.739 1.00 58.16 88 ASP A O 1
ATOM 708 N N . ASP A 1 89 ? 12.485 -5.318 -35.828 1.00 60.66 89 ASP A N 1
ATOM 709 C CA . ASP A 1 89 ? 12.433 -4.579 -37.106 1.00 60.66 89 ASP A CA 1
ATOM 710 C C . ASP A 1 89 ? 13.792 -3.983 -37.562 1.00 60.66 89 ASP A C 1
ATOM 712 O O . ASP A 1 89 ? 13.854 -3.321 -38.597 1.00 60.66 89 ASP A O 1
ATOM 716 N N . ASP A 1 90 ? 14.893 -4.249 -36.843 1.00 59.28 90 ASP A N 1
ATOM 717 C CA . ASP A 1 90 ? 16.253 -3.748 -37.150 1.00 59.28 90 ASP A CA 1
ATOM 718 C C . ASP A 1 90 ? 17.152 -4.799 -37.848 1.00 59.28 90 ASP A C 1
ATOM 720 O O . ASP A 1 90 ? 18.367 -4.844 -37.637 1.00 59.28 90 ASP A O 1
ATOM 724 N N . GLU A 1 91 ? 16.578 -5.673 -38.679 1.00 53.44 91 GLU A N 1
ATOM 725 C CA . GLU A 1 91 ? 17.344 -6.639 -39.484 1.00 53.44 91 GLU A CA 1
ATOM 726 C C . GLU A 1 91 ? 16.967 -6.584 -40.976 1.00 53.44 91 GLU A C 1
ATOM 728 O O . GLU A 1 91 ? 16.544 -7.583 -41.546 1.00 53.44 91 GLU A O 1
ATOM 733 N N . PHE A 1 92 ? 17.145 -5.420 -41.623 1.00 43.06 92 PHE A N 1
ATOM 734 C CA . PHE A 1 92 ? 17.291 -5.291 -43.087 1.00 43.06 92 PHE A CA 1
ATOM 735 C C . PHE A 1 92 ? 18.218 -4.134 -43.481 1.00 43.06 92 PHE A C 1
ATOM 737 O O . PHE A 1 92 ? 17.950 -2.981 -43.079 1.00 43.06 92 PHE A O 1
#

Secondary structure (DSSP, 8-state):
-HHHHHHHHHHHHHHHHHHHHHHHHHHT------HHHHHHHHHHHHHH--S-HHHHIIIIITHHHHHHHHHHHHHHHHHHHHHHHTTSS---